Protein AF-A0AAU1P9P7-F1 (afdb_monomer_lite)

pLDDT: mean 76.79, std 17.37, range [34.25, 96.31]

Structure (mmCIF, N/CA/C/O backbone):
data_AF-A0AAU1P9P7-F1
#
_entry.id   AF-A0AAU1P9P7-F1
#
loop_
_atom_site.group_PDB
_atom_site.id
_atom_site.type_symbol
_atom_site.label_atom_id
_atom_site.label_alt_id
_atom_site.label_comp_id
_atom_site.label_asym_id
_atom_site.label_entity_id
_atom_site.label_seq_id
_atom_site.pdbx_PDB_ins_code
_atom_site.Cartn_x
_atom_site.Cartn_y
_atom_site.Cartn_z
_atom_site.occupancy
_atom_site.B_iso_or_equiv
_atom_site.auth_seq_id
_atom_site.auth_comp_id
_atom_site.auth_asym_id
_atom_site.auth_atom_id
_atom_site.pdbx_PDB_model_num
ATOM 1 N N . MET A 1 1 ? -2.501 22.012 -48.606 1.00 35.97 1 MET A N 1
ATOM 2 C CA . MET A 1 1 ? -2.230 20.752 -47.882 1.00 35.97 1 MET A CA 1
ATOM 3 C C . MET A 1 1 ? -2.095 21.098 -46.407 1.00 35.97 1 MET A C 1
ATOM 5 O O . MET A 1 1 ? -1.175 21.825 -46.066 1.00 35.97 1 MET A O 1
ATOM 9 N N . MET A 1 2 ? -3.045 20.682 -45.568 1.00 34.25 2 MET A N 1
ATOM 10 C CA . MET A 1 2 ? -3.021 20.885 -44.112 1.00 34.25 2 MET A CA 1
ATOM 11 C C . MET A 1 2 ? -2.977 19.504 -43.458 1.00 34.25 2 MET A C 1
ATOM 13 O O . MET A 1 2 ? -3.917 18.731 -43.616 1.00 34.25 2 MET A O 1
ATOM 17 N N . ASN A 1 3 ? -1.878 19.191 -42.767 1.00 39.44 3 ASN A N 1
ATOM 18 C CA . ASN A 1 3 ? -1.779 18.013 -41.908 1.00 39.44 3 ASN A CA 1
ATOM 19 C C . ASN A 1 3 ? -2.278 18.400 -40.518 1.00 39.44 3 ASN A C 1
ATOM 21 O O . ASN A 1 3 ? -1.660 19.218 -39.840 1.00 39.44 3 ASN A O 1
ATOM 25 N N . ASN A 1 4 ? -3.405 17.820 -40.114 1.00 42.09 4 ASN A N 1
ATOM 26 C CA . ASN A 1 4 ? -3.974 17.992 -38.788 1.00 42.09 4 ASN A CA 1
ATOM 27 C C . ASN A 1 4 ? -3.446 16.860 -37.895 1.00 42.09 4 ASN A C 1
ATOM 29 O O . ASN A 1 4 ? -3.909 15.723 -37.984 1.00 42.09 4 ASN A O 1
ATOM 33 N N . ALA A 1 5 ? -2.421 17.148 -37.093 1.00 44.12 5 ALA A N 1
ATOM 34 C CA . ALA A 1 5 ? -1.927 16.226 -36.079 1.00 44.12 5 ALA A CA 1
ATOM 35 C C . ALA A 1 5 ? -2.881 16.277 -34.879 1.00 44.12 5 ALA A C 1
ATOM 37 O O . ALA A 1 5 ? -2.875 17.234 -34.108 1.00 44.12 5 ALA A O 1
ATOM 38 N N . ALA A 1 6 ? -3.729 15.258 -34.743 1.00 45.62 6 ALA A N 1
ATOM 39 C CA . ALA A 1 6 ? -4.576 15.084 -33.574 1.00 45.62 6 ALA A CA 1
ATOM 40 C C . ALA A 1 6 ? -3.692 14.808 -32.346 1.00 45.62 6 ALA A C 1
ATOM 42 O O . ALA A 1 6 ? -3.106 13.734 -32.213 1.00 45.62 6 ALA A O 1
ATOM 43 N N . SER A 1 7 ? -3.574 15.793 -31.456 1.00 47.66 7 SER A N 1
ATOM 44 C CA . SER A 1 7 ? -2.933 15.626 -30.156 1.00 47.66 7 SER A CA 1
ATOM 45 C C . SER A 1 7 ? -3.829 14.761 -29.267 1.00 47.66 7 SER A C 1
ATOM 47 O O . SER A 1 7 ? -4.854 15.227 -28.768 1.00 47.66 7 SER A O 1
ATOM 49 N N . ALA A 1 8 ? -3.459 13.500 -29.066 1.00 49.72 8 ALA A N 1
ATOM 50 C CA . ALA A 1 8 ? -4.071 12.669 -28.038 1.00 49.72 8 ALA A CA 1
ATOM 51 C C . ALA A 1 8 ? -3.608 13.174 -26.661 1.00 49.72 8 ALA A C 1
ATOM 53 O O . ALA A 1 8 ? -2.459 12.980 -26.268 1.00 49.72 8 ALA A O 1
ATOM 54 N N . THR A 1 9 ? -4.484 13.866 -25.937 1.00 46.31 9 THR A N 1
ATOM 55 C CA . THR A 1 9 ? -4.261 14.210 -24.528 1.00 46.31 9 THR A CA 1
ATOM 56 C C . THR A 1 9 ? -4.346 12.934 -23.685 1.00 46.31 9 THR A C 1
ATOM 58 O O . THR A 1 9 ? -5.355 12.231 -23.797 1.00 46.31 9 THR A O 1
ATOM 61 N N . PRO A 1 10 ? -3.351 12.609 -22.840 1.00 48.41 10 PRO A N 1
ATOM 62 C CA . PRO A 1 10 ? -3.435 11.443 -21.973 1.00 48.41 10 PRO A CA 1
ATOM 63 C C . PRO A 1 10 ? -4.553 11.656 -20.951 1.00 48.41 10 PRO A C 1
ATOM 65 O O . PRO A 1 10 ? -4.533 12.604 -20.166 1.00 48.41 10 PRO A O 1
ATOM 68 N N . THR A 1 11 ? -5.555 10.782 -20.980 1.00 55.03 11 THR A N 1
ATOM 69 C CA . THR A 1 11 ? -6.596 10.727 -19.957 1.00 55.03 11 THR A CA 1
ATOM 70 C C . THR A 1 11 ? -5.927 10.297 -18.656 1.00 55.03 11 THR A C 1
ATOM 72 O O . THR A 1 11 ? -5.459 9.166 -18.540 1.00 55.03 11 THR A O 1
ATOM 75 N N . VAL A 1 12 ? -5.830 11.206 -17.684 1.00 57.12 12 VAL A N 1
ATOM 76 C CA . VAL A 1 12 ? -5.428 10.847 -16.323 1.00 57.12 12 VAL A CA 1
ATOM 77 C C . VAL A 1 12 ? -6.554 9.991 -15.758 1.00 57.12 12 VAL A C 1
ATOM 79 O O . VAL A 1 12 ? -7.603 10.503 -15.372 1.00 57.12 12 VAL A O 1
ATOM 82 N N . THR A 1 13 ? -6.373 8.674 -15.780 1.00 61.84 13 THR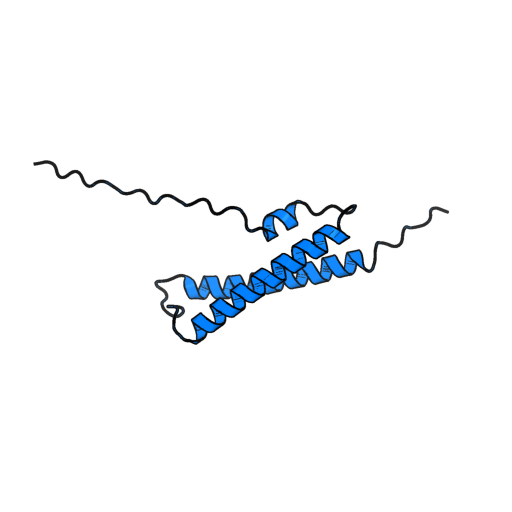 A N 1
ATOM 83 C CA . THR A 1 13 ? -7.287 7.745 -15.122 1.00 61.84 13 THR A CA 1
ATOM 84 C C . THR A 1 13 ? -7.256 8.055 -13.631 1.00 61.84 13 THR A C 1
ATOM 86 O O . THR A 1 13 ? -6.240 7.838 -12.970 1.00 61.84 13 THR A O 1
ATOM 89 N N . TYR A 1 14 ? -8.352 8.607 -13.113 1.00 55.72 14 TYR A N 1
ATOM 90 C CA . TYR A 1 14 ? -8.541 8.815 -11.685 1.00 55.72 14 TYR A CA 1
ATOM 91 C C . TYR A 1 14 ? -8.549 7.445 -11.006 1.00 55.72 14 TYR A C 1
ATOM 93 O O . TYR A 1 14 ? -9.512 6.686 -11.124 1.00 55.72 14 TYR A O 1
ATOM 101 N N . TRP A 1 15 ? -7.442 7.101 -10.354 1.00 51.12 15 TRP A N 1
ATOM 102 C CA . TRP A 1 15 ? -7.407 5.950 -9.469 1.00 51.12 15 TRP A CA 1
ATOM 103 C C . TRP A 1 15 ? -8.147 6.329 -8.186 1.00 51.12 15 TRP A C 1
ATOM 105 O O . TRP A 1 15 ? -7.802 7.354 -7.589 1.00 51.12 15 TRP A O 1
ATOM 115 N N . PRO A 1 16 ? -9.161 5.552 -7.759 1.00 61.97 16 PRO A N 1
ATOM 116 C CA . PRO A 1 16 ? -9.785 5.789 -6.467 1.00 61.97 16 PRO A CA 1
ATOM 117 C C . PRO A 1 16 ? -8.707 5.736 -5.372 1.00 61.97 16 PRO A C 1
ATOM 119 O O . PRO A 1 16 ? -7.741 4.973 -5.512 1.00 61.97 16 PRO A O 1
ATOM 122 N N . PRO A 1 17 ? -8.835 6.545 -4.301 1.00 60.50 17 PRO A N 1
ATOM 123 C CA . PRO A 1 17 ? -7.908 6.488 -3.180 1.00 60.50 17 PRO A CA 1
ATOM 124 C C . PRO A 1 17 ? -7.800 5.045 -2.706 1.00 60.50 17 PRO A C 1
ATOM 126 O O . PRO A 1 17 ? -8.801 4.326 -2.632 1.00 60.50 17 PRO A O 1
ATOM 129 N N . SER A 1 18 ? -6.572 4.604 -2.436 1.00 65.56 18 SER A N 1
ATOM 130 C CA . SER A 1 18 ? -6.371 3.233 -1.987 1.00 65.56 18 SER A CA 1
ATOM 131 C C . SER A 1 18 ? -7.212 2.994 -0.725 1.00 65.56 18 SER A C 1
ATOM 133 O O . SER A 1 18 ? -7.307 3.908 0.103 1.00 65.56 18 SER A O 1
ATOM 135 N N . PRO A 1 19 ? -7.824 1.807 -0.554 1.00 72.69 19 PRO A N 1
ATOM 136 C CA . PRO A 1 19 ? -8.714 1.532 0.574 1.00 72.69 19 PRO A CA 1
ATOM 137 C C . PRO A 1 19 ? -8.115 1.920 1.934 1.00 72.69 19 PRO A C 1
ATOM 139 O O . PRO A 1 19 ? -8.829 2.385 2.815 1.00 72.69 19 PRO A O 1
ATOM 142 N N . ILE A 1 20 ? -6.789 1.820 2.080 1.00 68.00 20 ILE A N 1
ATOM 143 C CA . ILE A 1 20 ? -6.075 2.187 3.305 1.00 68.00 20 ILE A CA 1
ATOM 144 C C . ILE A 1 20 ? -6.101 3.695 3.599 1.00 68.00 20 ILE A C 1
ATOM 146 O O . ILE A 1 20 ? -6.217 4.090 4.752 1.00 68.00 20 ILE A O 1
ATOM 150 N N . THR A 1 21 ? -6.039 4.552 2.576 1.00 69.25 21 THR A N 1
ATOM 151 C CA . THR A 1 21 ? -6.058 6.015 2.742 1.00 69.25 21 THR A CA 1
ATOM 152 C C . THR A 1 21 ? -7.434 6.504 3.193 1.00 69.25 21 THR A C 1
ATOM 154 O O . THR A 1 21 ? -7.523 7.431 3.994 1.00 69.25 21 THR A O 1
ATOM 157 N N . GLY A 1 22 ? -8.501 5.854 2.714 1.00 68.94 22 GLY A N 1
ATOM 158 C CA . GLY A 1 22 ? -9.860 6.104 3.199 1.00 68.94 22 GLY A CA 1
ATOM 159 C C . GLY A 1 22 ? -10.003 5.713 4.668 1.00 68.94 22 GLY A C 1
ATOM 160 O O . GLY A 1 22 ? -10.389 6.540 5.482 1.00 68.94 22 GLY A O 1
ATOM 161 N N . LEU A 1 23 ? -9.565 4.502 5.026 1.00 69.62 23 LEU A N 1
ATOM 162 C CA . LEU A 1 23 ? -9.621 4.011 6.408 1.00 69.62 23 LEU A CA 1
ATOM 163 C C . LEU A 1 23 ? -8.833 4.888 7.394 1.00 69.62 23 LEU A C 1
ATOM 165 O O . LEU A 1 23 ? -9.276 5.073 8.521 1.00 69.62 23 LEU A O 1
ATOM 169 N N . PHE A 1 24 ? -7.698 5.458 6.975 1.00 65.12 24 PHE A N 1
ATOM 170 C CA . PHE A 1 24 ? -6.940 6.410 7.794 1.00 65.12 24 PHE A CA 1
ATOM 171 C C . PHE A 1 24 ? -7.679 7.722 8.065 1.00 65.12 24 PHE A C 1
ATOM 173 O O . PHE A 1 24 ? -7.434 8.352 9.090 1.00 65.12 24 PHE A O 1
ATOM 180 N N . SER A 1 25 ? -8.548 8.148 7.149 1.00 67.31 25 SER A N 1
ATOM 181 C CA . SER A 1 25 ? -9.256 9.428 7.258 1.00 67.31 25 SER A CA 1
ATOM 182 C C . SER A 1 25 ? -10.465 9.355 8.195 1.00 67.31 25 SER A C 1
ATOM 184 O O . SER A 1 25 ? -10.902 10.389 8.689 1.00 67.31 25 SER A O 1
ATOM 186 N N . ASP A 1 26 ? -10.961 8.144 8.463 1.00 66.06 26 ASP A N 1
ATOM 187 C CA . ASP A 1 26 ? -12.195 7.896 9.213 1.00 66.06 26 ASP A CA 1
ATOM 188 C C . ASP A 1 26 ? -11.945 7.394 10.647 1.00 66.06 26 ASP A C 1
ATOM 190 O O . ASP A 1 26 ? -12.892 6.961 11.299 1.00 66.06 26 ASP A O 1
ATOM 194 N N . ILE A 1 27 ? -10.698 7.405 11.141 1.00 65.31 27 ILE A N 1
ATOM 195 C CA . ILE A 1 27 ? -10.361 6.886 12.478 1.00 65.31 27 ILE A CA 1
ATOM 196 C C . ILE A 1 27 ? -11.169 7.629 13.557 1.00 65.31 27 ILE A C 1
ATOM 198 O O . ILE A 1 27 ? -10.992 8.828 13.763 1.00 65.31 27 ILE A O 1
ATOM 202 N N . ASP A 1 28 ? -12.025 6.881 14.250 1.00 71.31 28 ASP A N 1
ATOM 203 C CA . ASP A 1 28 ? -12.972 7.316 15.275 1.00 71.31 28 ASP A CA 1
ATOM 204 C C . ASP A 1 28 ? -12.750 6.488 16.551 1.00 71.31 28 ASP A C 1
ATOM 206 O O . ASP A 1 28 ? -12.652 5.261 16.496 1.00 71.31 28 ASP A O 1
ATOM 210 N N . GLU A 1 29 ? -12.650 7.149 17.703 1.00 61.97 29 GLU A N 1
ATOM 211 C CA . GLU A 1 29 ? -12.329 6.529 18.994 1.00 61.97 29 GLU A CA 1
ATOM 212 C C . GLU A 1 29 ? -13.397 5.505 19.421 1.00 61.97 29 GLU A C 1
ATOM 214 O O . GLU A 1 29 ? -13.058 4.413 19.886 1.00 61.97 29 GLU A O 1
ATOM 219 N N . ASP A 1 30 ? -14.674 5.777 19.127 1.00 66.44 30 ASP A N 1
ATOM 220 C CA . ASP A 1 30 ? -15.808 4.900 19.457 1.00 66.44 30 ASP A CA 1
ATOM 221 C C . ASP A 1 30 ? -15.846 3.618 18.599 1.00 66.44 30 ASP A C 1
ATOM 223 O O . ASP A 1 30 ? -16.490 2.615 18.937 1.00 66.44 30 ASP A O 1
ATOM 227 N N . HIS A 1 31 ? -15.117 3.617 17.481 1.00 68.62 31 HIS A N 1
ATOM 228 C CA . HIS A 1 31 ? -15.059 2.522 16.513 1.00 68.62 31 HIS A CA 1
ATOM 229 C C . HIS A 1 31 ? -13.633 2.022 16.238 1.00 68.62 31 HIS A C 1
ATOM 231 O O . HIS A 1 31 ? -13.429 1.141 15.388 1.00 68.62 31 HIS A O 1
ATOM 237 N N . LEU A 1 32 ? -12.663 2.492 17.028 1.00 75.81 32 LEU A N 1
ATOM 238 C CA . LEU A 1 32 ? -11.228 2.306 16.824 1.00 75.81 32 LEU A CA 1
ATOM 239 C C . LEU A 1 32 ? -10.839 0.831 16.728 1.00 75.81 32 LEU A C 1
ATOM 241 O O . LEU A 1 32 ? -10.050 0.443 15.873 1.00 75.81 32 LEU A O 1
ATOM 245 N N . THR A 1 33 ? -11.461 -0.027 17.539 1.00 78.56 33 THR A N 1
ATOM 246 C CA . THR A 1 33 ? -11.210 -1.479 17.516 1.00 78.56 33 THR A CA 1
ATOM 247 C C . THR A 1 33 ? -11.581 -2.113 16.170 1.00 78.56 33 THR A C 1
ATOM 249 O O . THR A 1 33 ? -10.880 -2.996 15.671 1.00 78.56 33 THR A O 1
ATOM 252 N N . GLY A 1 34 ? -12.705 -1.700 15.579 1.00 77.75 34 GLY A N 1
ATOM 253 C CA . GLY A 1 34 ? -13.168 -2.219 14.292 1.00 77.75 34 GLY A CA 1
ATOM 254 C C . GLY A 1 34 ? -12.347 -1.670 13.128 1.00 77.75 34 GLY A C 1
ATOM 255 O O . GLY A 1 34 ? -11.955 -2.422 12.234 1.00 77.75 34 GLY A O 1
ATOM 256 N N . GLN A 1 35 ? -12.040 -0.375 13.168 1.00 79.94 35 GLN A N 1
ATOM 257 C CA . GLN A 1 35 ? -11.285 0.315 12.126 1.00 79.94 35 GLN A CA 1
ATOM 258 C C . GLN A 1 35 ? -9.810 -0.093 12.111 1.00 79.94 35 GLN A C 1
ATOM 260 O O . GLN A 1 35 ? -9.283 -0.382 11.038 1.00 79.94 35 GLN A O 1
ATOM 265 N N . ALA A 1 36 ? -9.174 -0.248 13.277 1.00 84.88 36 ALA A N 1
ATOM 266 C CA . ALA A 1 36 ? -7.812 -0.769 13.390 1.00 84.88 36 ALA A CA 1
ATOM 267 C C . ALA A 1 36 ? -7.687 -2.145 12.720 1.00 84.88 36 ALA A C 1
ATOM 269 O O . ALA A 1 36 ? -6.784 -2.370 11.916 1.00 84.88 36 ALA A O 1
ATOM 270 N N . LYS A 1 37 ? -8.651 -3.050 12.947 1.00 86.44 37 LYS A N 1
ATOM 271 C CA . LYS A 1 37 ? -8.668 -4.369 12.290 1.00 86.44 37 LYS A CA 1
ATOM 272 C C . LYS A 1 37 ? -8.757 -4.268 10.768 1.00 86.44 37 LYS A C 1
ATOM 274 O O . LYS A 1 37 ? -8.033 -4.977 10.070 1.00 86.44 37 LYS A O 1
ATOM 279 N N . GLN A 1 38 ? -9.640 -3.418 10.242 1.00 87.69 38 GLN A N 1
ATOM 280 C CA . GLN A 1 38 ? -9.789 -3.243 8.7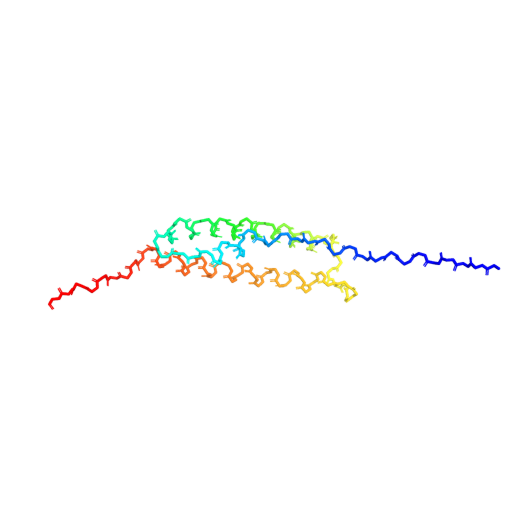92 1.00 87.69 38 GLN A CA 1
ATOM 281 C C . GLN A 1 38 ? -8.531 -2.641 8.165 1.00 87.69 38 GLN A C 1
ATOM 283 O O . GLN A 1 38 ? -8.061 -3.125 7.135 1.00 87.69 38 GLN A O 1
ATOM 288 N N . LEU A 1 39 ? -7.955 -1.634 8.818 1.00 85.12 39 LEU A N 1
ATOM 289 C CA . LEU A 1 39 ? -6.754 -0.955 8.362 1.00 85.12 39 LEU A CA 1
ATOM 290 C C . LEU A 1 39 ? -5.549 -1.902 8.348 1.00 85.12 39 LEU A C 1
ATOM 292 O O . LEU A 1 39 ? -4.815 -1.952 7.362 1.00 85.12 39 LEU A O 1
ATOM 296 N N . CYS A 1 40 ? -5.404 -2.743 9.372 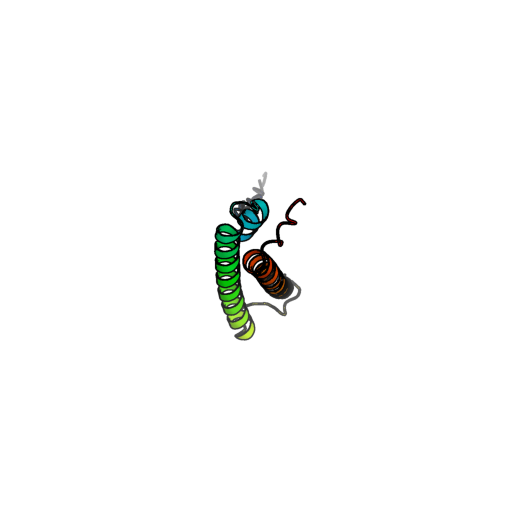1.00 91.12 40 CYS A N 1
ATOM 297 C CA . CYS A 1 40 ? -4.321 -3.723 9.439 1.00 91.12 40 CYS A CA 1
ATOM 298 C C . CYS A 1 40 ? -4.490 -4.905 8.501 1.00 91.12 40 CYS A C 1
ATOM 300 O O . CYS A 1 40 ? -3.499 -5.424 7.976 1.00 91.12 40 CYS A O 1
ATOM 302 N N . LYS A 1 41 ? -5.732 -5.279 8.195 1.00 92.62 41 LYS A N 1
ATOM 303 C CA . LYS A 1 41 ? -6.002 -6.204 7.100 1.00 92.62 41 LYS A CA 1
ATOM 304 C C . LYS A 1 41 ? -5.573 -5.602 5.756 1.00 92.62 41 LYS A C 1
ATOM 306 O O . LYS A 1 41 ? -4.817 -6.243 5.032 1.00 92.62 41 LYS A O 1
ATOM 311 N N . ALA A 1 42 ? -5.973 -4.365 5.455 1.00 91.38 42 ALA A N 1
ATOM 312 C CA . ALA A 1 42 ? -5.601 -3.688 4.211 1.00 91.38 42 ALA A CA 1
ATOM 313 C C . ALA A 1 42 ? -4.078 -3.487 4.082 1.00 91.38 42 ALA A C 1
ATOM 315 O O . ALA A 1 42 ? -3.512 -3.683 3.007 1.00 91.38 42 ALA A O 1
ATOM 316 N N . ALA A 1 43 ? -3.394 -3.152 5.181 1.00 90.69 43 ALA A N 1
ATOM 317 C CA . ALA A 1 43 ? -1.936 -3.058 5.228 1.00 90.69 43 ALA A CA 1
ATOM 318 C C . ALA A 1 43 ? -1.262 -4.407 4.926 1.00 90.69 43 ALA A C 1
ATOM 320 O O . ALA A 1 43 ? -0.280 -4.458 4.185 1.00 90.69 43 ALA A O 1
ATOM 321 N N . SER A 1 44 ? -1.813 -5.502 5.459 1.00 92.62 44 SER A N 1
ATOM 322 C CA . SER A 1 44 ? -1.319 -6.859 5.199 1.00 92.62 44 SER A CA 1
ATOM 323 C C . SER A 1 44 ? -1.492 -7.250 3.729 1.00 92.62 44 SER A C 1
ATOM 325 O O . SER A 1 44 ? -0.535 -7.689 3.098 1.00 92.62 44 SER A O 1
ATOM 327 N N . GLU A 1 45 ? -2.667 -7.002 3.147 1.00 94.81 45 GLU A N 1
ATOM 328 C CA . GLU A 1 45 ? -2.927 -7.251 1.722 1.00 94.81 45 GLU A CA 1
ATOM 329 C C . GLU A 1 45 ? -1.984 -6.427 0.820 1.00 94.81 45 GLU A C 1
ATOM 331 O O . GLU A 1 45 ? -1.405 -6.946 -0.137 1.00 94.81 45 GLU A O 1
ATOM 336 N N . GLY A 1 46 ? -1.756 -5.152 1.155 1.00 92.44 46 GLY A N 1
ATOM 337 C CA . GLY A 1 46 ? -0.793 -4.300 0.453 1.00 92.44 46 GLY A CA 1
ATOM 338 C C . GLY A 1 46 ? 0.642 -4.831 0.529 1.00 92.44 46 GLY A C 1
ATOM 339 O O . GLY A 1 46 ? 1.376 -4.792 -0.463 1.00 92.44 46 GLY A O 1
ATOM 340 N N . LYS A 1 47 ? 1.035 -5.383 1.681 1.00 94.06 47 LYS A N 1
ATOM 341 C CA . LYS A 1 47 ? 2.357 -5.984 1.889 1.00 94.06 47 LYS A CA 1
ATOM 342 C C . LYS A 1 47 ? 2.545 -7.233 1.036 1.00 94.06 47 LYS A C 1
ATOM 344 O O . LYS A 1 47 ? 3.614 -7.389 0.446 1.00 94.06 47 LYS A O 1
ATOM 349 N N . ASP A 1 48 ? 1.525 -8.075 0.916 1.00 95.50 48 ASP A N 1
ATOM 350 C CA . ASP A 1 48 ? 1.572 -9.275 0.077 1.00 95.50 48 ASP A CA 1
ATOM 351 C C . ASP A 1 48 ? 1.741 -8.921 -1.408 1.00 95.50 48 ASP A C 1
ATOM 353 O O . ASP A 1 48 ? 2.583 -9.503 -2.104 1.00 95.50 48 ASP A O 1
ATOM 357 N N . LEU A 1 49 ? 1.009 -7.906 -1.882 1.00 93.56 49 LEU A N 1
ATOM 358 C CA . LEU A 1 49 ? 1.151 -7.370 -3.239 1.00 93.56 49 LEU A CA 1
ATOM 359 C C . LEU A 1 49 ? 2.552 -6.794 -3.478 1.00 93.56 49 LEU A C 1
ATOM 361 O O . LEU A 1 49 ? 3.188 -7.109 -4.486 1.00 93.56 49 LEU A O 1
ATOM 365 N N . TYR A 1 50 ? 3.067 -6.000 -2.535 1.00 94.38 50 TYR A N 1
ATOM 366 C CA . TYR A 1 50 ? 4.431 -5.476 -2.602 1.00 94.38 50 TYR A CA 1
ATOM 367 C C . TYR A 1 50 ? 5.471 -6.604 -2.667 1.00 94.38 50 TYR A C 1
ATOM 369 O O . TYR A 1 50 ? 6.390 -6.546 -3.481 1.00 94.38 50 TYR A O 1
ATOM 377 N N . GLN A 1 51 ? 5.327 -7.654 -1.857 1.00 95.06 51 GLN A N 1
ATOM 378 C CA . GLN A 1 51 ? 6.244 -8.794 -1.879 1.00 95.06 51 GLN A CA 1
ATOM 379 C C . GLN A 1 51 ? 6.210 -9.544 -3.212 1.00 95.06 51 GLN A C 1
ATOM 381 O O . GLN A 1 51 ? 7.247 -10.026 -3.664 1.00 95.06 51 GLN A O 1
ATOM 386 N N . HIS A 1 52 ? 5.041 -9.660 -3.844 1.00 92.69 52 HIS A N 1
ATOM 387 C CA . HIS A 1 52 ? 4.938 -10.237 -5.181 1.00 92.69 52 HIS A CA 1
ATOM 388 C C . HIS A 1 52 ? 5.697 -9.384 -6.203 1.00 92.69 52 HIS A C 1
ATOM 390 O O . HIS A 1 52 ? 6.583 -9.899 -6.882 1.00 92.69 52 HIS A O 1
ATOM 396 N N . LEU A 1 53 ? 5.466 -8.070 -6.197 1.00 90.38 53 LEU A N 1
ATOM 397 C CA . LEU A 1 53 ? 6.172 -7.131 -7.067 1.00 90.38 53 LEU A CA 1
ATOM 398 C C . LEU A 1 53 ? 7.695 -7.138 -6.836 1.00 90.38 53 LEU A C 1
ATOM 400 O O . LEU A 1 53 ? 8.470 -7.058 -7.785 1.00 90.38 53 LEU A O 1
ATOM 404 N N . ALA A 1 54 ? 8.140 -7.266 -5.585 1.00 91.88 54 ALA A N 1
ATOM 405 C CA . ALA A 1 54 ? 9.555 -7.347 -5.229 1.00 91.88 54 ALA A CA 1
ATOM 406 C C . ALA A 1 54 ? 10.218 -8.661 -5.691 1.00 91.88 54 ALA A C 1
ATOM 408 O O . ALA A 1 54 ? 11.410 -8.676 -6.004 1.00 91.88 54 ALA A O 1
ATOM 409 N N . ARG A 1 55 ? 9.466 -9.765 -5.770 1.00 93.19 55 ARG A N 1
ATOM 410 C CA . ARG A 1 55 ? 9.963 -11.021 -6.355 1.00 93.19 55 ARG A CA 1
ATOM 411 C C . ARG A 1 55 ? 10.120 -10.905 -7.867 1.00 93.19 55 ARG A C 1
ATOM 413 O O . ARG A 1 55 ? 11.160 -11.286 -8.393 1.00 93.19 55 ARG A O 1
ATOM 420 N N . ASP A 1 56 ? 9.136 -10.322 -8.541 1.00 89.06 56 ASP A N 1
ATOM 421 C CA . ASP A 1 56 ? 9.171 -10.065 -9.986 1.00 89.06 56 ASP A CA 1
ATOM 422 C C . ASP A 1 56 ? 10.351 -9.154 -10.361 1.00 89.06 56 ASP A C 1
ATOM 424 O O . ASP A 1 56 ? 11.160 -9.455 -11.242 1.00 89.06 56 ASP A O 1
ATOM 428 N N . ALA A 1 57 ? 10.521 -8.087 -9.584 1.00 88.31 57 ALA A N 1
ATOM 429 C CA . ALA A 1 57 ? 11.677 -7.206 -9.604 1.00 88.31 57 ALA A CA 1
ATOM 430 C C . ALA A 1 57 ? 13.012 -7.961 -9.553 1.00 88.31 57 ALA A C 1
ATOM 432 O O . ALA A 1 57 ? 13.886 -7.748 -10.395 1.00 88.31 57 ALA A O 1
ATOM 433 N N . GLN A 1 58 ? 13.163 -8.856 -8.576 1.00 87.38 58 GLN A N 1
ATOM 434 C CA . GLN A 1 58 ? 14.381 -9.637 -8.377 1.00 87.38 58 GLN A CA 1
ATOM 435 C C . GLN A 1 58 ? 14.606 -10.670 -9.490 1.00 87.38 58 GLN A C 1
ATOM 437 O O . GLN A 1 58 ? 15.750 -10.936 -9.855 1.00 87.38 58 GLN A O 1
ATOM 442 N N . ALA A 1 59 ? 13.530 -11.216 -10.058 1.00 90.00 59 ALA A N 1
ATOM 443 C CA . ALA A 1 59 ? 13.574 -12.118 -11.205 1.00 90.00 59 ALA A CA 1
ATOM 444 C C . ALA A 1 59 ? 13.939 -11.408 -12.526 1.00 90.00 59 ALA A C 1
ATOM 446 O O . ALA A 1 59 ? 14.102 -12.069 -13.551 1.00 90.00 59 ALA A O 1
ATOM 447 N N . GLY A 1 60 ? 14.078 -10.077 -12.519 1.00 84.44 60 GLY A N 1
ATOM 448 C CA . GLY A 1 60 ? 14.451 -9.284 -13.690 1.00 84.44 60 GLY A CA 1
ATOM 449 C C . GLY A 1 60 ? 13.301 -9.033 -14.667 1.00 84.44 60 GLY A C 1
ATOM 450 O O . GLY A 1 60 ? 13.547 -8.584 -15.785 1.00 84.44 60 GLY A O 1
ATOM 451 N N . SER A 1 61 ? 12.048 -9.289 -14.270 1.00 79.12 61 SER A N 1
ATOM 452 C CA . SER A 1 61 ? 10.875 -9.016 -15.114 1.00 79.12 61 SER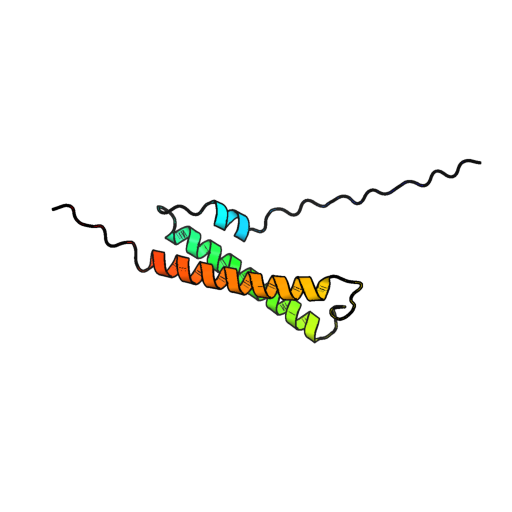 A CA 1
ATOM 453 C C . SER A 1 61 ? 10.510 -7.525 -15.172 1.00 79.12 61 SER A C 1
ATOM 455 O O . SER A 1 61 ? 9.711 -7.115 -16.014 1.00 79.12 61 SER A O 1
ATOM 457 N N . LEU A 1 62 ? 11.130 -6.695 -14.322 1.00 79.12 62 LEU A N 1
ATOM 458 C CA . LEU A 1 62 ? 10.937 -5.246 -14.259 1.00 79.12 62 LEU A CA 1
ATOM 459 C C . LEU A 1 62 ? 12.240 -4.490 -14.559 1.00 79.12 62 LEU A C 1
ATOM 461 O O . LEU A 1 62 ? 13.323 -4.854 -14.102 1.00 79.12 62 LEU A O 1
ATOM 465 N N . ARG A 1 63 ? 12.132 -3.369 -15.285 1.00 84.12 63 ARG A N 1
ATOM 466 C CA . ARG A 1 63 ? 13.264 -2.490 -15.648 1.00 84.12 63 ARG A CA 1
ATOM 467 C C . ARG A 1 63 ? 13.645 -1.561 -14.489 1.00 84.12 63 ARG A C 1
ATOM 469 O O . ARG A 1 63 ? 13.430 -0.358 -14.551 1.00 84.12 63 ARG A O 1
ATOM 476 N N . ILE A 1 64 ? 14.160 -2.127 -13.403 1.00 85.06 64 ILE A N 1
ATOM 477 C CA . ILE A 1 64 ? 14.362 -1.412 -12.127 1.00 85.06 64 ILE A CA 1
ATOM 478 C C . ILE A 1 64 ? 15.648 -0.592 -12.101 1.00 85.06 64 ILE A C 1
ATOM 480 O O . ILE A 1 64 ? 15.696 0.457 -11.465 1.00 85.06 64 ILE A O 1
ATOM 484 N N . SER A 1 65 ? 16.675 -1.053 -12.811 1.00 84.44 65 SER A N 1
ATOM 485 C CA . SER A 1 65 ? 17.966 -0.366 -12.914 1.00 84.44 65 SER A CA 1
ATOM 486 C C . SER A 1 65 ? 18.042 0.615 -14.084 1.00 84.44 65 SER A C 1
ATOM 488 O O . SER A 1 65 ? 19.077 1.248 -14.259 1.00 84.44 65 SER A O 1
ATOM 490 N N . ASP A 1 66 ? 16.989 0.722 -14.903 1.00 86.31 66 ASP A N 1
ATOM 491 C CA . ASP A 1 66 ? 16.940 1.676 -16.011 1.00 86.31 66 ASP A CA 1
ATOM 492 C C . ASP A 1 66 ? 16.484 3.044 -15.477 1.00 86.31 66 ASP A C 1
ATOM 494 O O . ASP A 1 66 ? 15.309 3.195 -15.136 1.00 86.31 66 ASP A O 1
ATOM 498 N N . PRO A 1 67 ? 17.374 4.052 -15.404 1.00 81.62 67 PRO A N 1
ATOM 499 C CA . PRO A 1 67 ? 17.045 5.363 -14.847 1.00 81.62 67 PRO A CA 1
ATOM 500 C C . PRO A 1 67 ? 16.026 6.142 -15.693 1.00 81.62 67 PRO A C 1
ATOM 502 O O . PRO A 1 67 ? 15.509 7.159 -15.239 1.00 81.62 67 PRO A O 1
ATOM 505 N N . SER A 1 68 ? 15.710 5.671 -16.904 1.00 89.62 68 SER A N 1
ATOM 506 C CA . SER A 1 68 ? 14.655 6.240 -17.750 1.00 89.62 68 SER A CA 1
ATOM 507 C C . SER A 1 68 ? 13.250 5.851 -17.275 1.00 89.62 68 SER A C 1
ATOM 509 O O . SER A 1 68 ? 12.269 6.428 -17.744 1.00 89.62 68 SER A O 1
ATOM 511 N N . TYR A 1 69 ? 13.137 4.877 -16.361 1.00 85.88 69 TYR A N 1
ATOM 512 C CA . TYR A 1 69 ? 11.871 4.405 -15.807 1.00 85.88 69 TYR A CA 1
ATOM 513 C C . TYR A 1 69 ? 11.853 4.545 -14.278 1.00 85.88 69 TYR A C 1
ATOM 515 O O . TYR A 1 69 ? 12.819 4.202 -13.600 1.00 85.88 69 TYR A O 1
ATOM 523 N N . PRO A 1 70 ? 10.730 4.978 -13.680 1.00 88.56 70 PRO A N 1
ATOM 524 C CA . PRO A 1 70 ? 10.664 5.263 -12.246 1.00 88.56 70 PRO A CA 1
ATOM 525 C C . PRO A 1 70 ? 10.508 4.009 -11.368 1.00 88.56 70 PRO A C 1
ATOM 527 O O . PRO A 1 70 ? 10.295 4.130 -10.163 1.00 88.56 70 PRO A O 1
ATOM 530 N N . TYR A 1 71 ? 10.579 2.797 -11.928 1.00 88.38 71 TYR A N 1
ATOM 531 C CA . TYR A 1 71 ? 10.180 1.573 -11.224 1.00 88.38 71 TYR A CA 1
ATOM 532 C C . TYR A 1 71 ? 11.033 1.266 -9.991 1.00 88.38 71 TYR A C 1
ATOM 534 O O . TYR A 1 71 ? 10.494 0.795 -8.992 1.00 88.38 71 TYR A O 1
ATOM 542 N N . GLY A 1 72 ? 12.332 1.580 -10.016 1.00 89.75 72 GLY A N 1
ATOM 543 C CA . GLY A 1 72 ? 13.188 1.400 -8.841 1.00 89.75 72 GLY A CA 1
ATOM 5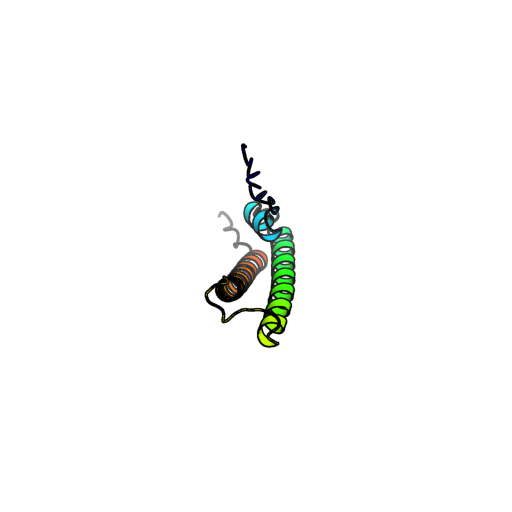44 C C . GLY A 1 72 ? 12.819 2.310 -7.675 1.00 89.75 72 GLY A C 1
ATOM 545 O O . GLY A 1 72 ? 12.723 1.845 -6.540 1.00 89.75 72 GLY A O 1
ATOM 546 N N . ILE A 1 73 ? 12.528 3.580 -7.956 1.00 92.31 73 ILE A N 1
ATOM 547 C CA . ILE A 1 73 ? 12.100 4.540 -6.932 1.00 92.31 73 ILE A CA 1
ATOM 548 C C . ILE A 1 73 ? 10.725 4.147 -6.386 1.00 92.31 73 ILE A C 1
ATOM 550 O O . ILE A 1 73 ? 10.535 4.109 -5.175 1.00 92.31 73 ILE A O 1
ATOM 554 N N . LEU A 1 74 ? 9.782 3.780 -7.258 1.00 91.81 74 LEU A N 1
ATOM 555 C CA . LEU A 1 74 ? 8.440 3.368 -6.841 1.00 91.81 74 LEU A CA 1
ATOM 556 C C . LEU A 1 74 ? 8.462 2.110 -5.962 1.00 91.81 74 LEU A C 1
ATOM 558 O O . LEU A 1 74 ? 7.727 2.041 -4.980 1.00 91.81 74 LEU A O 1
ATOM 562 N N . LEU A 1 75 ? 9.327 1.137 -6.265 1.00 93.12 75 LEU A N 1
ATOM 563 C CA . LEU A 1 75 ? 9.472 -0.064 -5.442 1.00 93.12 75 LEU A CA 1
ATOM 564 C C . LEU A 1 75 ? 10.082 0.253 -4.066 1.00 93.12 75 LEU A C 1
ATOM 566 O O . LEU A 1 75 ? 9.650 -0.307 -3.056 1.00 93.12 75 LEU A O 1
ATOM 570 N N . ALA A 1 76 ? 11.055 1.166 -4.008 1.00 92.31 76 ALA A N 1
ATOM 571 C CA . ALA A 1 76 ? 11.637 1.627 -2.750 1.00 92.31 76 ALA A CA 1
ATOM 572 C C . ALA A 1 76 ? 10.612 2.384 -1.884 1.00 92.31 76 ALA A C 1
ATOM 574 O O . ALA A 1 76 ? 10.517 2.137 -0.679 1.00 92.31 76 ALA A O 1
ATOM 575 N N . GLU A 1 77 ? 9.799 3.250 -2.493 1.00 95.75 77 GLU A N 1
ATOM 576 C CA . GLU A 1 77 ? 8.733 3.973 -1.794 1.00 95.75 77 GLU A CA 1
ATOM 577 C C . GLU A 1 77 ? 7.619 3.042 -1.316 1.00 95.75 77 GLU A C 1
ATOM 579 O O . GLU A 1 77 ? 7.171 3.165 -0.178 1.00 95.75 77 GLU A O 1
ATOM 584 N N . ALA A 1 78 ? 7.226 2.050 -2.119 1.00 93.69 78 ALA A N 1
ATOM 585 C CA . ALA A 1 78 ? 6.282 1.026 -1.683 1.00 93.69 78 ALA A CA 1
ATOM 586 C C . ALA A 1 78 ? 6.802 0.291 -0.436 1.00 93.69 78 ALA A C 1
ATOM 588 O O . ALA A 1 78 ? 6.068 0.127 0.537 1.00 93.69 78 ALA A O 1
ATOM 589 N N . ALA A 1 79 ? 8.093 -0.059 -0.404 1.00 94.00 79 ALA A N 1
ATOM 590 C CA . ALA A 1 79 ? 8.720 -0.667 0.768 1.00 94.00 79 ALA A CA 1
ATOM 591 C C . ALA A 1 79 ? 8.650 0.237 2.010 1.00 94.00 79 ALA A C 1
ATOM 593 O O . ALA A 1 79 ? 8.428 -0.248 3.121 1.00 94.00 79 ALA A O 1
ATOM 594 N N . ARG A 1 80 ? 8.864 1.549 1.836 1.00 96.31 80 ARG A N 1
ATOM 595 C CA . ARG A 1 80 ? 8.758 2.539 2.917 1.00 96.31 80 ARG A CA 1
ATOM 596 C C . ARG A 1 80 ? 7.327 2.638 3.435 1.00 96.31 80 ARG A C 1
ATOM 598 O O . ARG A 1 80 ? 7.134 2.560 4.643 1.00 96.31 80 ARG A O 1
ATOM 605 N N . LEU A 1 81 ? 6.345 2.738 2.542 1.00 93.62 81 LEU A N 1
ATOM 606 C CA . LEU A 1 81 ? 4.927 2.795 2.901 1.00 93.62 81 LEU A CA 1
ATOM 607 C C . LEU A 1 81 ? 4.477 1.538 3.650 1.00 93.62 81 LEU A C 1
ATOM 609 O O . LEU A 1 81 ? 3.775 1.651 4.646 1.00 93.62 81 LEU A O 1
ATOM 613 N N . MET A 1 82 ? 4.939 0.347 3.251 1.00 94.62 82 MET A N 1
ATOM 614 C CA . MET A 1 82 ? 4.609 -0.888 3.974 1.00 94.62 82 MET A CA 1
ATOM 615 C C . MET A 1 82 ? 5.141 -0.893 5.412 1.00 94.62 82 MET A C 1
ATOM 617 O O . MET A 1 82 ? 4.478 -1.417 6.305 1.00 94.62 82 MET A O 1
ATOM 621 N N . ARG A 1 83 ? 6.319 -0.302 5.659 1.00 94.25 83 ARG A N 1
ATOM 622 C CA . ARG A 1 83 ? 6.837 -0.134 7.028 1.00 94.25 83 ARG A CA 1
ATOM 623 C C . ARG A 1 83 ? 5.997 0.854 7.830 1.00 94.25 83 ARG A C 1
ATOM 625 O O . ARG A 1 83 ? 5.694 0.571 8.981 1.00 94.25 83 ARG A O 1
ATOM 632 N N . GLU A 1 84 ? 5.602 1.964 7.216 1.00 94.56 84 GLU A N 1
ATOM 633 C CA . GLU A 1 84 ? 4.779 2.989 7.867 1.00 94.56 84 GLU A CA 1
ATOM 634 C C . GLU A 1 84 ? 3.392 2.455 8.245 1.00 94.56 84 GLU A C 1
ATOM 636 O O . GLU A 1 84 ? 2.903 2.682 9.350 1.00 94.56 84 GLU A O 1
ATOM 641 N N . PHE A 1 85 ? 2.769 1.681 7.354 1.00 91.06 85 PHE A N 1
ATOM 642 C CA . PHE A 1 85 ? 1.473 1.063 7.626 1.00 91.06 85 PHE A CA 1
ATOM 643 C C . PHE A 1 85 ? 1.562 0.015 8.730 1.00 91.06 85 PHE A C 1
ATOM 645 O O . PHE A 1 85 ? 0.692 -0.018 9.595 1.00 91.06 85 PHE A O 1
ATOM 652 N N . GLN A 1 86 ? 2.625 -0.796 8.746 1.00 90.62 86 GLN A N 1
ATOM 653 C CA . GLN A 1 86 ? 2.859 -1.732 9.845 1.00 90.62 86 GLN A CA 1
ATOM 654 C C . GLN A 1 86 ? 3.038 -0.991 11.171 1.00 90.62 86 GLN A C 1
ATOM 656 O O . GLN A 1 86 ? 2.362 -1.321 12.137 1.00 90.62 86 GLN A O 1
ATOM 661 N N . TYR A 1 87 ? 3.889 0.037 11.201 1.00 89.62 87 TYR A N 1
ATOM 662 C CA . TYR A 1 87 ? 4.109 0.839 12.401 1.00 89.62 87 TYR A CA 1
ATOM 663 C C . TYR A 1 87 ? 2.802 1.450 12.914 1.00 89.62 87 TYR A C 1
ATOM 665 O O . TYR A 1 87 ? 2.495 1.374 14.100 1.00 89.62 87 TYR A O 1
ATOM 673 N N . THR A 1 88 ? 1.988 1.995 12.012 1.00 89.75 88 THR A N 1
ATOM 674 C CA . THR A 1 88 ? 0.712 2.590 12.405 1.00 89.75 88 THR A CA 1
ATOM 675 C C . THR A 1 88 ? -0.265 1.543 12.937 1.00 89.75 88 THR A C 1
ATOM 677 O O . THR A 1 88 ? -0.966 1.793 13.913 1.00 89.75 88 THR A O 1
ATOM 680 N N . CYS A 1 89 ? -0.277 0.347 12.352 1.00 90.12 89 CYS A N 1
ATOM 681 C CA . CYS A 1 89 ? -1.025 -0.787 12.880 1.00 90.12 89 CYS A CA 1
ATOM 682 C C . CYS A 1 89 ? -0.600 -1.194 14.284 1.00 90.12 89 CYS A C 1
ATOM 684 O O . CYS A 1 89 ? -1.459 -1.445 15.125 1.00 90.12 89 CYS A O 1
ATOM 686 N N . ASP A 1 90 ? 0.704 -1.218 14.547 1.00 89.75 90 ASP A N 1
ATOM 687 C CA . ASP A 1 90 ? 1.236 -1.545 15.865 1.00 89.75 90 ASP A CA 1
ATOM 688 C C . ASP A 1 90 ? 0.779 -0.501 16.905 1.00 89.75 90 ASP A C 1
ATOM 690 O O . ASP A 1 90 ? 0.353 -0.864 18.001 1.00 89.75 90 ASP A O 1
ATOM 694 N N . ILE A 1 91 ? 0.778 0.790 16.542 1.00 89.56 91 ILE A N 1
ATOM 695 C CA . ILE A 1 91 ? 0.273 1.881 17.394 1.00 89.56 91 ILE A CA 1
ATOM 696 C C . ILE A 1 91 ? -1.237 1.764 17.640 1.00 89.56 91 ILE A C 1
ATOM 698 O O . ILE A 1 91 ? -1.681 1.872 18.783 1.00 89.56 91 ILE A O 1
ATOM 702 N N . LEU A 1 92 ? -2.032 1.520 16.594 1.00 86.62 92 LEU A N 1
ATOM 703 C CA . LEU A 1 92 ? -3.485 1.374 16.717 1.00 86.62 92 LEU A CA 1
ATOM 704 C C . LEU A 1 92 ? -3.857 0.166 17.581 1.00 86.62 92 LEU A C 1
ATOM 706 O O . LEU A 1 92 ? -4.717 0.275 18.450 1.00 86.62 92 LEU A O 1
ATOM 710 N N . GLN A 1 93 ? -3.185 -0.970 17.382 1.00 85.88 93 GLN A N 1
ATOM 711 C CA . GLN A 1 93 ? -3.411 -2.163 18.190 1.00 85.88 93 GLN A CA 1
ATOM 712 C C . GLN A 1 93 ? -3.022 -1.919 19.651 1.00 85.88 93 GLN A C 1
ATOM 714 O O . GLN A 1 93 ? -3.770 -2.292 20.548 1.00 85.88 93 GLN A O 1
ATOM 719 N N . HIS A 1 94 ? -1.912 -1.217 19.899 1.00 84.44 94 HIS A N 1
ATOM 720 C CA . HIS A 1 94 ? -1.513 -0.851 21.254 1.00 84.44 94 HIS A CA 1
ATOM 721 C C . HIS A 1 94 ? -2.568 0.010 21.964 1.00 84.44 94 HIS A C 1
ATOM 723 O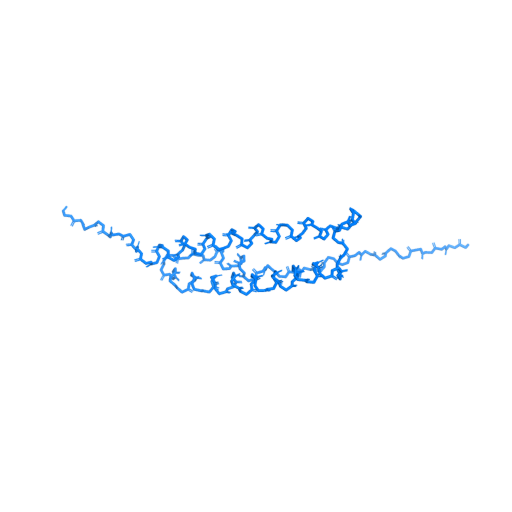 O . HIS A 1 94 ? -2.885 -0.269 23.120 1.00 84.44 94 HIS A O 1
ATOM 729 N N . GLY A 1 95 ? -3.136 1.004 21.270 1.00 80.25 95 GLY A N 1
ATOM 730 C CA . GLY A 1 95 ? -4.206 1.853 21.804 1.00 80.25 95 GLY A CA 1
ATOM 731 C C . GLY A 1 95 ? -5.515 1.100 22.064 1.00 80.25 95 GLY A C 1
ATOM 732 O O . GLY A 1 95 ? -6.190 1.371 23.051 1.00 80.25 95 GLY A O 1
ATOM 733 N N . VAL A 1 96 ? -5.847 0.110 21.229 1.00 82.94 96 VAL A N 1
ATOM 734 C CA . VAL A 1 96 ? -7.003 -0.780 21.437 1.00 82.94 96 VAL A CA 1
ATOM 735 C C . VAL A 1 96 ? -6.793 -1.721 22.627 1.00 82.94 96 VAL A C 1
ATOM 737 O O . VAL A 1 96 ? -7.730 -1.972 23.381 1.00 82.94 96 VAL A O 1
ATOM 740 N N . ASP A 1 97 ? -5.578 -2.242 22.806 1.00 82.06 97 ASP A N 1
ATOM 741 C CA . ASP A 1 97 ? -5.253 -3.182 23.884 1.00 82.06 97 ASP A CA 1
ATOM 742 C C . ASP A 1 97 ? -5.086 -2.477 25.246 1.00 82.06 97 ASP A C 1
ATOM 744 O O . ASP A 1 97 ? -5.261 -3.098 26.296 1.00 82.06 97 ASP A O 1
ATOM 748 N N . HIS A 1 98 ? -4.769 -1.177 25.231 1.00 77.81 98 HIS A N 1
ATOM 749 C CA . HIS A 1 98 ? -4.581 -0.332 26.413 1.00 77.81 98 HIS A CA 1
ATOM 750 C C . HIS A 1 98 ? -5.438 0.939 26.298 1.00 77.81 98 HIS A C 1
ATOM 752 O O . HIS A 1 98 ? -4.879 2.039 26.212 1.00 77.81 98 HIS A O 1
ATOM 758 N N . PRO A 1 99 ? -6.782 0.822 26.293 1.00 63.38 99 PRO A N 1
ATOM 759 C CA . PRO A 1 99 ? -7.642 1.996 26.291 1.00 63.38 99 PRO A CA 1
ATOM 760 C C . PRO A 1 99 ? -7.283 2.831 27.518 1.00 63.38 99 PRO A C 1
ATOM 762 O O . PRO A 1 99 ? -7.109 2.273 28.609 1.00 63.38 99 PRO A O 1
ATOM 765 N N . ALA A 1 100 ? -7.087 4.138 27.319 1.00 61.50 100 ALA A N 1
ATOM 766 C CA . ALA A 1 100 ? -6.651 5.054 28.363 1.00 61.50 100 ALA A CA 1
ATOM 767 C C . ALA A 1 100 ? -7.406 4.749 29.662 1.00 61.50 100 ALA A C 1
ATOM 769 O O . ALA A 1 100 ? -8.638 4.719 29.681 1.00 61.50 100 ALA A O 1
ATOM 770 N N . GLN A 1 101 ? -6.663 4.449 30.730 1.00 52.31 101 GLN A N 1
ATOM 771 C CA . GLN A 1 101 ? -7.242 4.246 32.051 1.00 52.31 101 GLN A CA 1
ATOM 772 C C . GLN A 1 101 ? -8.045 5.507 32.377 1.00 52.31 101 GLN A C 1
ATOM 774 O O . GLN A 1 101 ? -7.455 6.562 32.594 1.00 52.31 101 GLN A O 1
ATOM 779 N N . GLN A 1 102 ? -9.378 5.415 32.343 1.00 47.00 102 GLN A N 1
ATOM 780 C CA . GLN A 1 102 ? -10.252 6.508 32.748 1.00 47.00 102 GLN A CA 1
ATOM 781 C C . GLN A 1 102 ? -9.857 6.915 34.167 1.00 47.00 102 GLN A C 1
ATOM 783 O O . GLN A 1 102 ? -10.026 6.142 35.114 1.00 47.00 102 GLN A O 1
ATOM 788 N N . GLU A 1 103 ? -9.318 8.127 34.304 1.00 47.97 103 GLU A N 1
ATOM 789 C CA . GLU A 1 103 ? -9.212 8.811 35.583 1.00 47.97 103 GLU A CA 1
ATOM 790 C C . GLU A 1 103 ? -10.611 8.819 36.208 1.00 47.97 103 GLU A C 1
ATOM 792 O O . GLU A 1 103 ? -11.535 9.468 35.716 1.00 47.97 103 GLU A O 1
ATOM 797 N N . SER A 1 104 ? -10.790 8.025 37.266 1.00 40.62 104 SER A N 1
ATOM 798 C CA . SER A 1 104 ? -11.985 8.109 38.098 1.00 40.62 104 SER A CA 1
ATOM 799 C C . SER A 1 104 ? -11.991 9.488 38.758 1.00 40.62 104 SER A C 1
ATOM 801 O O . SER A 1 104 ? -11.026 9.808 39.457 1.00 40.62 104 SER A O 1
ATOM 803 N N . PRO A 1 105 ? -13.043 10.303 38.575 1.00 56.06 105 PRO A N 1
ATOM 804 C CA . PRO A 1 105 ? -13.183 11.525 39.339 1.00 56.06 105 PRO A CA 1
ATOM 805 C C . PRO A 1 105 ? -13.456 11.135 40.792 1.00 56.06 105 PRO A C 1
ATOM 807 O O . PRO A 1 105 ? -14.433 10.435 41.072 1.00 56.06 105 PRO A O 1
ATOM 810 N N . HIS A 1 106 ? -12.578 11.565 41.695 1.00 47.00 106 HIS A N 1
ATOM 811 C CA . HIS A 1 106 ? -12.822 11.540 43.132 1.00 47.00 106 HIS A CA 1
ATOM 812 C C . HIS A 1 106 ? -13.089 12.956 43.645 1.00 47.00 106 HIS A C 1
ATOM 814 O O . HIS A 1 106 ? -12.466 13.903 43.112 1.00 47.00 106 HIS A O 1
#

Radius of gyration: 21.36 Å; chains: 1; bounding box: 34×33×91 Å

Secondary structure (DSSP, 8-state):
--------------PPPPHHHHHHHT--GGGHHHHHHHHHHHHHHHHHHHHHHHHHHHTT-S--S-TTSTHHHHHHHHHHHHHHHHHHHHHHHHHHHS--------

Sequence (106 aa):
MMNNAASATPTVTYWPPSPITGLFSDIDEDHLTGQAKQLCKAASEGKDLYQHLARDAQAGSLRISDPSYPYGILLAEAARLMREFQYTCDILQHGVDHPAQQESPH

Foldseek 3Di:
DDDDDDDDDDDPPDDDPQPLVVLVVPCDPVCLVVSLVVNVVSLVVLVVVLVVVVVCVVVVVDPLVPPVDCNVVVSVVSVVVSVVSVVVSVVSVVCVVCVDPPDDDD